Protein AF-A0A7J9RLM9-F1 (afdb_monomer_lite)

pLDDT: mean 76.05, std 17.98, range [27.84, 93.5]

Radius of gyration: 19.62 Å; chains: 1; bounding box: 47×21×57 Å

Sequence (123 aa):
MSREVPVARFYTHISELRQKVLESEYRNALIIDTDRRLLGIVTRTDLLHPIRKKVILVDHNETSQAVDGVLEAHILEIIDHHRVGDISTLMPIHVRNEPIGGIAAFRNIIRYFDIDSIDHNGS

Structure (mmCIF, N/CA/C/O backbone):
data_AF-A0A7J9RLM9-F1
#
_entry.id   AF-A0A7J9RLM9-F1
#
loop_
_atom_site.group_PDB
_atom_site.id
_atom_site.type_symbol
_atom_site.label_atom_id
_atom_site.label_alt_id
_atom_site.label_comp_id
_atom_site.label_asym_id
_atom_site.label_entity_id
_atom_site.label_seq_id
_atom_site.pdbx_PDB_ins_code
_atom_site.Cartn_x
_atom_site.Cartn_y
_atom_site.Cartn_z
_atom_site.occupancy
_atom_site.B_iso_or_equiv
_atom_site.auth_seq_id
_atom_site.auth_comp_id
_atom_site.auth_asym_id
_atom_site.auth_atom_id
_atom_site.pdbx_PDB_model_num
ATOM 1 N N . MET A 1 1 ? -11.087 6.831 28.408 1.00 55.19 1 MET A N 1
ATOM 2 C CA . MET A 1 1 ? -11.088 5.702 27.453 1.00 55.19 1 MET A CA 1
ATOM 3 C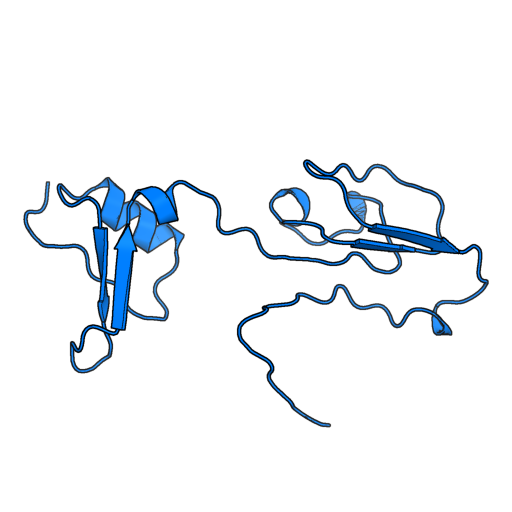 C . MET A 1 1 ? -12.513 5.186 27.331 1.00 55.19 1 MET A C 1
ATOM 5 O O . MET A 1 1 ? -13.194 5.098 28.349 1.00 55.19 1 MET A O 1
ATOM 9 N N . SER A 1 2 ? -12.994 4.960 26.104 1.00 62.38 2 SER A N 1
ATOM 10 C CA . SER A 1 2 ? -14.369 4.501 25.851 1.00 62.38 2 SER A CA 1
ATOM 11 C C . SER A 1 2 ? -14.492 2.992 26.078 1.00 62.38 2 SER A C 1
ATOM 13 O O . SER A 1 2 ? -13.602 2.236 25.691 1.00 62.38 2 SER A O 1
ATOM 15 N N . ARG A 1 3 ? -15.601 2.562 26.695 1.00 72.31 3 ARG A N 1
ATOM 16 C CA . ARG A 1 3 ? -15.967 1.147 26.904 1.00 72.31 3 ARG A CA 1
ATOM 17 C C . ARG A 1 3 ? -16.823 0.574 25.772 1.00 72.31 3 ARG A C 1
ATOM 19 O O . ARG A 1 3 ? -17.320 -0.539 25.893 1.00 72.31 3 ARG A O 1
ATOM 26 N N . GLU A 1 4 ? -17.006 1.313 24.685 1.00 80.31 4 GLU A N 1
ATOM 27 C CA . GLU A 1 4 ? -17.731 0.822 23.517 1.00 80.31 4 GLU A CA 1
ATOM 28 C C . GLU A 1 4 ? -16.776 0.179 22.510 1.00 80.31 4 GLU A C 1
ATOM 30 O O . GLU A 1 4 ? -15.678 0.685 22.253 1.00 80.31 4 GLU A O 1
ATOM 35 N N . VAL A 1 5 ? -17.203 -0.954 21.945 1.00 85.38 5 VAL A N 1
ATOM 36 C CA . VAL A 1 5 ? -16.464 -1.636 20.880 1.00 85.38 5 VAL 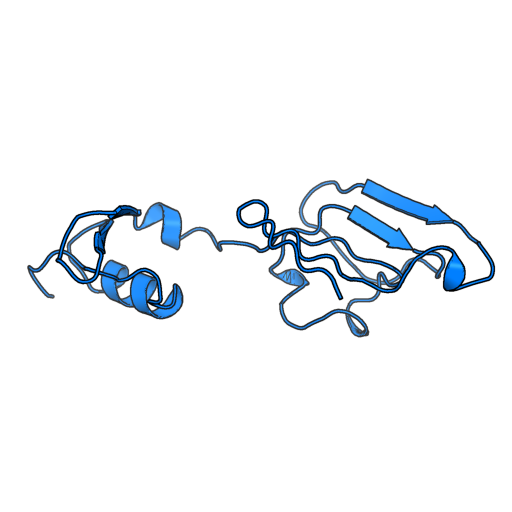A CA 1
ATOM 37 C C . VAL A 1 5 ? -16.436 -0.715 19.655 1.00 85.38 5 VAL A C 1
ATOM 39 O O . VAL A 1 5 ? -17.504 -0.307 19.192 1.00 85.38 5 VAL A O 1
ATOM 42 N N . PRO A 1 6 ? -15.252 -0.378 19.113 1.00 91.69 6 PRO A N 1
ATOM 43 C CA . PRO A 1 6 ? -15.145 0.458 17.929 1.00 91.69 6 PRO A CA 1
ATOM 44 C C . PRO A 1 6 ? -15.921 -0.135 16.755 1.00 91.69 6 PRO A C 1
ATOM 46 O O . PRO A 1 6 ? -15.780 -1.315 16.433 1.00 91.69 6 PRO A O 1
ATOM 49 N N . VAL A 1 7 ? -16.711 0.703 16.088 1.00 92.06 7 VAL A N 1
ATOM 50 C CA . VAL A 1 7 ? -17.456 0.335 14.882 1.00 92.06 7 VAL A CA 1
ATOM 51 C C . VAL A 1 7 ? -17.046 1.214 13.708 1.00 92.06 7 VAL A C 1
ATOM 53 O O . VAL A 1 7 ? -16.836 2.424 13.853 1.00 92.06 7 VAL A O 1
ATOM 56 N N . ALA A 1 8 ? -16.951 0.603 12.533 1.00 92.19 8 ALA A N 1
ATOM 57 C CA . ALA A 1 8 ? -16.706 1.281 11.269 1.00 92.19 8 ALA A CA 1
ATOM 58 C C . ALA A 1 8 ? -17.644 0.773 10.177 1.00 92.19 8 ALA A C 1
ATOM 60 O O . ALA A 1 8 ? -18.224 -0.307 10.268 1.00 92.19 8 ALA A O 1
ATOM 61 N N . ARG A 1 9 ? -17.812 1.596 9.147 1.00 90.31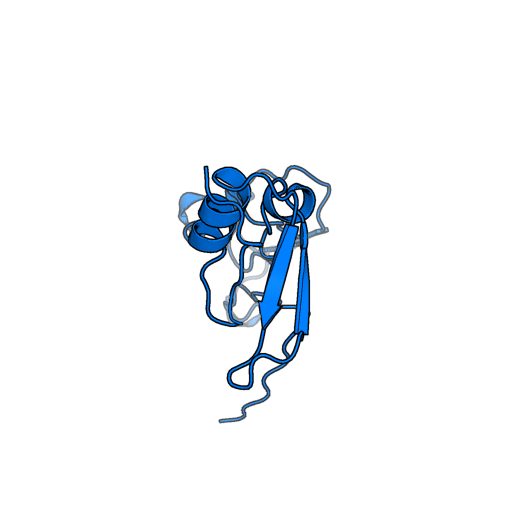 9 ARG A N 1
ATOM 62 C CA . ARG A 1 9 ? -18.572 1.269 7.942 1.00 90.31 9 ARG A CA 1
ATOM 63 C C . ARG A 1 9 ? -17.600 1.003 6.800 1.00 90.31 9 ARG A C 1
ATOM 65 O O . ARG A 1 9 ? -16.424 1.340 6.893 1.00 90.31 9 ARG A O 1
ATOM 72 N N . PHE A 1 10 ? -18.111 0.454 5.702 1.00 81.62 10 PHE A N 1
ATOM 73 C CA . PHE A 1 10 ? -17.311 0.126 4.518 1.00 81.62 10 PHE A CA 1
ATOM 74 C C . PHE A 1 10 ? -16.492 1.315 3.978 1.00 81.62 10 PHE A C 1
ATOM 76 O O . PHE A 1 10 ? -15.362 1.148 3.542 1.00 81.62 10 PHE A O 1
ATOM 83 N N . TYR A 1 11 ? -17.041 2.528 4.068 1.00 83.31 11 TYR A N 1
ATOM 84 C CA . TYR A 1 11 ? -16.405 3.757 3.580 1.00 83.31 11 TYR A CA 1
ATOM 85 C C . TYR A 1 11 ? -15.586 4.498 4.648 1.00 83.31 11 TYR A C 1
ATOM 87 O O . TYR A 1 11 ? -15.134 5.615 4.411 1.00 83.31 11 TYR A O 1
ATOM 95 N N . THR A 1 12 ? -15.432 3.933 5.850 1.00 85.50 12 THR A N 1
ATOM 96 C CA . THR A 1 12 ? -14.615 4.552 6.898 1.00 85.50 12 THR A CA 1
ATOM 97 C C . THR A 1 12 ? -13.146 4.495 6.491 1.00 85.50 12 THR A C 1
ATOM 99 O O . THR A 1 12 ? -12.613 3.424 6.205 1.00 85.50 12 THR A O 1
ATOM 102 N N . HIS A 1 13 ? -12.472 5.646 6.497 1.00 84.19 13 HIS A N 1
ATOM 103 C CA . HIS A 1 13 ? -11.050 5.705 6.177 1.00 84.19 13 HIS A CA 1
ATOM 104 C C . HIS A 1 13 ? -10.224 4.880 7.172 1.00 84.19 13 HIS A C 1
ATOM 106 O O . HIS A 1 13 ? -10.436 4.935 8.384 1.00 84.19 13 HIS A O 1
ATOM 112 N N . ILE A 1 14 ? -9.221 4.161 6.661 1.00 84.00 14 ILE A N 1
ATOM 113 C CA . ILE A 1 14 ? -8.327 3.324 7.478 1.00 84.00 14 ILE A CA 1
ATOM 114 C C . ILE A 1 14 ? -7.629 4.146 8.573 1.00 84.00 14 ILE A C 1
ATOM 116 O O . ILE A 1 14 ? -7.439 3.647 9.680 1.00 84.00 14 ILE A O 1
ATOM 120 N N . SER A 1 15 ? -7.279 5.408 8.302 1.00 84.56 15 SER A N 1
ATOM 121 C CA . SER A 1 15 ? -6.679 6.317 9.289 1.00 84.56 15 SER A CA 1
ATOM 122 C C . SER A 1 15 ? -7.607 6.581 10.478 1.00 84.56 15 SER A C 1
ATOM 124 O O . SER A 1 15 ? -7.180 6.474 11.628 1.00 84.56 15 SER A O 1
ATOM 126 N N . GLU A 1 16 ? -8.884 6.851 10.209 1.00 88.44 16 GLU A N 1
ATOM 127 C CA . GLU A 1 16 ? -9.916 7.051 11.228 1.00 88.44 16 GLU A CA 1
ATOM 128 C C . GLU A 1 16 ? -10.157 5.764 12.028 1.00 88.44 16 GLU A C 1
ATOM 130 O O . GLU A 1 16 ? -10.202 5.782 13.260 1.00 88.44 16 GLU A O 1
ATOM 135 N N . LEU A 1 17 ? -10.260 4.623 11.340 1.00 88.88 17 LEU A N 1
ATOM 136 C CA . LEU A 1 17 ? -10.430 3.321 11.981 1.00 88.88 17 LEU A CA 1
ATOM 137 C C . LEU A 1 17 ? -9.245 2.980 12.893 1.00 88.88 17 LEU A C 1
ATOM 139 O O . LEU A 1 17 ? -9.436 2.526 14.022 1.00 88.88 17 LEU A O 1
ATOM 143 N N . ARG A 1 18 ? -8.020 3.250 12.433 1.00 87.25 18 ARG A N 1
ATOM 144 C CA . ARG A 1 18 ? -6.798 3.083 13.221 1.00 87.25 18 ARG A CA 1
ATOM 145 C C . ARG A 1 18 ? -6.833 3.929 14.485 1.00 87.25 18 ARG A C 1
ATOM 147 O O . ARG A 1 18 ? -6.547 3.397 15.554 1.00 87.25 18 ARG A O 1
ATOM 154 N N . GLN A 1 19 ? -7.218 5.198 14.389 1.00 87.94 19 GLN A N 1
ATOM 155 C CA . GLN A 1 19 ? -7.347 6.062 15.559 1.00 87.94 19 GLN A CA 1
ATOM 156 C C . GLN A 1 19 ? -8.375 5.505 16.556 1.00 87.94 19 GLN A C 1
ATOM 158 O O . GLN A 1 19 ? -8.045 5.305 17.724 1.00 87.94 19 GLN A O 1
ATOM 163 N N . LYS A 1 20 ? -9.568 5.126 16.080 1.00 88.94 20 LYS A N 1
ATOM 164 C CA . LYS A 1 20 ? -10.631 4.536 16.914 1.00 88.94 20 LYS A CA 1
ATOM 165 C C . LYS A 1 20 ? -10.190 3.267 17.650 1.00 88.94 20 LYS A C 1
ATOM 167 O O . LYS A 1 20 ? -10.535 3.084 18.814 1.00 88.94 20 LYS A O 1
ATOM 172 N N . VAL A 1 21 ? -9.426 2.387 16.999 1.00 89.44 21 VAL A N 1
ATOM 173 C CA . VAL A 1 21 ? -8.922 1.143 17.618 1.00 89.44 21 VAL A CA 1
ATOM 174 C C . VAL A 1 21 ? -7.764 1.402 18.587 1.00 89.44 21 VAL A C 1
ATOM 176 O O . VAL A 1 21 ? -7.599 0.655 19.555 1.00 89.44 21 VAL A O 1
ATOM 179 N N . LEU A 1 22 ? -6.952 2.435 18.348 1.00 85.62 22 LEU A N 1
ATOM 180 C CA . LEU A 1 22 ? -5.846 2.816 19.232 1.00 85.62 22 LEU A CA 1
ATOM 181 C C . LEU A 1 22 ? -6.326 3.534 20.502 1.00 85.62 22 LEU A C 1
ATOM 183 O O . LEU A 1 22 ? -5.760 3.304 21.566 1.00 85.62 22 LEU A O 1
ATOM 187 N N . GLU A 1 23 ? -7.373 4.355 20.405 1.00 88.25 23 GLU A N 1
ATOM 188 C CA . GLU A 1 23 ? -7.976 5.082 21.538 1.00 88.25 23 GLU A CA 1
ATOM 189 C C . GLU A 1 23 ? -8.912 4.210 22.397 1.00 88.25 23 GLU A C 1
ATOM 191 O O . GLU A 1 23 ? -9.334 4.604 23.490 1.00 88.25 23 GLU A O 1
ATOM 196 N N . SER A 1 24 ? -9.244 3.017 21.903 1.00 86.94 24 SER A N 1
ATOM 197 C CA . SER A 1 24 ? -10.114 2.052 22.564 1.00 86.94 24 SER A CA 1
ATOM 198 C C . SER A 1 24 ? -9.343 1.052 23.434 1.00 86.94 24 SER A C 1
ATOM 200 O O . SER A 1 24 ? -8.207 0.669 23.141 1.00 86.94 24 SER A O 1
ATOM 202 N N . GLU A 1 25 ? -10.009 0.564 24.484 1.00 87.25 25 GLU A N 1
ATOM 203 C CA . GLU A 1 25 ? -9.576 -0.604 25.269 1.00 87.25 25 GLU A CA 1
ATOM 204 C C . GLU A 1 25 ? -9.641 -1.905 24.448 1.00 87.25 25 GLU A C 1
ATOM 206 O O . GLU A 1 25 ? -8.964 -2.891 24.751 1.00 87.25 25 GLU A O 1
ATOM 211 N N . TYR A 1 26 ? -10.454 -1.921 23.388 1.00 87.75 26 TYR A N 1
ATOM 212 C CA . TYR A 1 26 ? -10.623 -3.081 22.528 1.00 87.75 26 TYR A CA 1
ATOM 213 C C . TYR A 1 26 ? -9.502 -3.179 21.494 1.00 87.75 26 TYR A C 1
ATOM 215 O O . TYR A 1 26 ? -9.024 -2.199 20.921 1.00 87.75 26 TYR A O 1
ATOM 223 N N . ARG A 1 27 ? -9.085 -4.419 21.227 1.00 85.75 27 ARG A N 1
ATOM 224 C CA . ARG A 1 27 ? -8.035 -4.736 20.247 1.00 85.75 27 ARG A CA 1
ATOM 225 C C . ARG A 1 27 ? -8.574 -4.958 18.835 1.00 85.75 27 ARG A C 1
ATOM 227 O O . ARG A 1 27 ? -7.826 -5.406 17.971 1.00 85.75 27 ARG A O 1
ATOM 234 N N . ASN A 1 28 ? -9.851 -4.693 18.602 1.00 89.94 28 ASN A N 1
ATOM 235 C CA . ASN A 1 28 ? -10.518 -4.892 17.328 1.00 89.94 28 ASN A CA 1
ATOM 236 C C . ASN A 1 28 ? -11.634 -3.861 17.123 1.00 89.94 28 ASN A C 1
ATOM 238 O O . ASN A 1 28 ? -12.094 -3.223 18.068 1.00 89.94 28 ASN A O 1
ATOM 242 N N . ALA A 1 29 ? -12.035 -3.710 15.868 1.00 91.88 29 ALA A N 1
ATOM 243 C CA . ALA A 1 29 ? -13.210 -2.981 15.437 1.00 91.88 29 ALA A CA 1
ATOM 244 C C . ALA A 1 29 ? -14.144 -3.909 14.662 1.00 91.88 29 ALA A C 1
ATOM 246 O O . ALA A 1 29 ? -13.694 -4.816 13.957 1.00 91.88 29 ALA A O 1
ATOM 247 N N . LEU A 1 30 ? -15.443 -3.648 14.767 1.00 93.50 30 LEU A N 1
ATOM 248 C CA . LEU A 1 30 ? -16.473 -4.323 13.987 1.00 93.50 30 LEU A CA 1
ATOM 249 C C . LEU A 1 30 ? -16.815 -3.482 12.756 1.00 93.50 30 LEU A C 1
ATOM 251 O O . LEU A 1 30 ? -17.097 -2.287 12.870 1.00 93.50 30 LEU A O 1
ATOM 255 N N . ILE A 1 31 ? -16.817 -4.111 11.585 1.00 93.44 31 ILE A N 1
ATOM 256 C CA . ILE A 1 31 ? -17.291 -3.498 10.346 1.00 93.44 31 ILE A CA 1
ATOM 257 C C . ILE A 1 31 ? -18.759 -3.857 10.180 1.00 93.44 31 ILE A C 1
ATOM 259 O O . ILE A 1 31 ? -19.101 -5.040 10.152 1.00 93.44 31 ILE A O 1
ATOM 263 N N . ILE A 1 32 ? -19.622 -2.848 10.092 1.00 93.50 32 ILE A N 1
ATOM 264 C CA . ILE A 1 32 ? -21.075 -3.022 10.006 1.00 93.50 32 ILE A CA 1
ATOM 265 C C . ILE A 1 32 ? -21.666 -2.330 8.775 1.00 93.50 32 ILE A C 1
ATOM 267 O O . ILE A 1 32 ? -21.132 -1.323 8.297 1.00 93.50 32 ILE A O 1
ATOM 271 N N . ASP A 1 33 ? -22.784 -2.858 8.279 1.00 90.81 33 ASP A N 1
ATOM 272 C CA . ASP A 1 33 ? -23.581 -2.229 7.221 1.00 90.81 33 ASP A CA 1
ATOM 273 C C . ASP A 1 33 ? -24.545 -1.151 7.763 1.00 90.81 33 ASP A C 1
ATOM 275 O O . ASP A 1 33 ? -24.544 -0.792 8.948 1.00 90.81 33 ASP A O 1
ATOM 279 N N . THR A 1 34 ? -25.378 -0.601 6.876 1.00 90.38 34 THR A N 1
ATOM 280 C CA . THR A 1 34 ? -26.380 0.421 7.214 1.00 90.38 34 THR A CA 1
ATOM 281 C C . THR A 1 34 ? -27.459 -0.085 8.173 1.00 90.38 34 THR A C 1
ATOM 283 O O . THR A 1 34 ? -27.932 0.696 8.999 1.00 90.38 34 THR A O 1
ATOM 286 N N . ASP A 1 35 ? -27.767 -1.380 8.120 1.00 93.31 35 ASP A N 1
ATOM 287 C CA . ASP A 1 35 ? -28.758 -2.077 8.945 1.00 93.31 35 ASP A CA 1
ATOM 288 C C . ASP A 1 35 ? -28.156 -2.619 10.259 1.00 93.31 35 ASP A C 1
ATOM 290 O O . ASP A 1 35 ? -28.811 -3.361 10.992 1.00 93.31 35 ASP A O 1
ATOM 294 N N . ARG A 1 36 ? -26.907 -2.241 10.584 1.00 89.69 36 ARG A N 1
ATOM 295 C CA . ARG A 1 36 ? -26.121 -2.727 11.736 1.00 89.69 36 ARG A CA 1
ATOM 296 C C . ARG A 1 36 ? -25.825 -4.231 11.714 1.00 89.69 36 ARG A C 1
ATOM 298 O O . ARG A 1 36 ? -25.559 -4.817 12.765 1.00 89.69 36 ARG A O 1
ATOM 305 N N . ARG A 1 37 ? -25.823 -4.867 10.546 1.00 91.50 37 ARG A N 1
ATOM 306 C CA . ARG A 1 37 ? -25.343 -6.246 10.406 1.00 91.50 37 ARG A CA 1
ATOM 307 C C . ARG A 1 37 ? -23.822 -6.269 10.392 1.00 91.50 37 ARG A C 1
ATOM 309 O O . ARG A 1 37 ? -23.187 -5.403 9.793 1.00 91.50 37 ARG A O 1
ATOM 316 N N . LEU A 1 38 ? -23.240 -7.269 11.051 1.00 91.31 38 LEU A N 1
ATOM 317 C CA . LEU A 1 38 ? -21.797 -7.484 11.068 1.00 91.31 38 LEU A CA 1
ATOM 318 C C . LEU A 1 38 ? -21.327 -7.987 9.699 1.00 91.31 38 LEU A C 1
ATOM 320 O O . LEU A 1 38 ? -21.753 -9.047 9.252 1.00 91.31 38 LEU A O 1
ATOM 324 N N . LEU A 1 39 ? -20.424 -7.239 9.075 1.00 90.19 39 LEU A N 1
ATOM 325 C CA . LEU A 1 39 ? -19.762 -7.601 7.823 1.00 90.19 39 LEU A CA 1
ATOM 326 C C . LEU A 1 39 ? -18.375 -8.207 8.060 1.00 90.19 39 LEU A C 1
ATOM 328 O O . LEU A 1 39 ? -17.931 -9.045 7.283 1.00 90.19 39 LEU A O 1
ATOM 332 N N . GLY A 1 40 ? -17.681 -7.793 9.124 1.00 88.69 40 GLY A N 1
ATOM 333 C CA . GLY A 1 40 ? -16.333 -8.279 9.409 1.00 88.69 40 GLY A CA 1
ATOM 334 C C . GLY A 1 40 ? -15.721 -7.708 10.682 1.00 88.69 40 GLY A C 1
ATOM 335 O O . GLY A 1 40 ? -16.320 -6.881 11.370 1.00 88.69 40 GLY A O 1
ATOM 336 N N . ILE A 1 41 ? -14.509 -8.161 10.993 1.00 91.00 41 ILE A N 1
ATOM 337 C CA . ILE A 1 41 ? -13.729 -7.723 12.153 1.00 91.00 41 ILE A CA 1
ATOM 338 C C . ILE A 1 41 ? -12.346 -7.312 11.656 1.00 91.00 41 ILE A C 1
ATOM 340 O O . ILE A 1 41 ? -11.723 -8.048 10.899 1.00 91.00 41 ILE A O 1
ATOM 344 N N . VAL A 1 42 ? -11.866 -6.157 12.109 1.00 89.25 42 VAL A N 1
ATOM 345 C CA . VAL A 1 42 ? -10.502 -5.680 11.854 1.00 89.25 42 VAL A CA 1
ATOM 346 C C . VAL A 1 42 ? -9.777 -5.593 13.187 1.00 89.25 42 VAL A C 1
ATOM 348 O O . VAL A 1 42 ? -10.270 -4.972 14.127 1.00 89.25 42 VAL A O 1
ATOM 351 N N . THR A 1 43 ? -8.614 -6.220 13.306 1.00 88.44 43 THR A N 1
ATOM 352 C CA . THR A 1 43 ? -7.830 -6.209 14.543 1.00 88.44 43 THR A CA 1
ATOM 353 C C . THR A 1 43 ? -6.803 -5.082 14.547 1.00 88.44 43 THR A C 1
ATOM 355 O O . THR A 1 43 ? -6.407 -4.542 13.515 1.00 88.44 43 THR A O 1
ATOM 358 N N . ARG A 1 44 ? -6.311 -4.734 15.737 1.00 86.75 44 ARG A N 1
ATOM 359 C CA . ARG A 1 44 ? -5.206 -3.785 15.901 1.00 86.75 44 ARG A CA 1
ATOM 360 C C . ARG A 1 44 ? -3.971 -4.237 15.118 1.00 86.75 44 ARG A C 1
ATOM 362 O O . ARG A 1 44 ? -3.296 -3.392 14.551 1.00 86.75 44 ARG A O 1
ATOM 369 N N . THR A 1 45 ? -3.701 -5.540 15.047 1.00 84.25 45 THR A N 1
ATOM 370 C CA . THR A 1 45 ? -2.579 -6.102 14.278 1.00 84.25 45 THR A CA 1
ATOM 371 C C . THR A 1 45 ? -2.736 -5.864 12.780 1.00 84.25 45 THR A C 1
ATOM 373 O O . THR A 1 45 ? -1.756 -5.513 12.124 1.00 84.25 45 THR A O 1
ATOM 376 N N . ASP A 1 46 ? -3.957 -5.967 12.254 1.00 82.62 46 ASP A N 1
ATOM 377 C CA . ASP A 1 46 ? -4.244 -5.676 10.843 1.00 82.62 46 ASP A CA 1
ATOM 378 C C . ASP A 1 46 ? -3.996 -4.196 10.515 1.00 82.62 46 ASP A C 1
ATOM 380 O O . ASP A 1 46 ? -3.536 -3.865 9.430 1.00 82.62 46 ASP A O 1
ATOM 384 N N . LEU A 1 47 ? -4.236 -3.303 11.482 1.00 81.31 47 LEU A N 1
ATOM 385 C CA . LEU A 1 47 ? -4.033 -1.852 11.348 1.00 81.31 47 LEU A CA 1
ATOM 386 C C . LEU A 1 47 ? -2.598 -1.390 11.657 1.00 81.31 47 LEU A C 1
ATOM 388 O O . LEU A 1 47 ? -2.235 -0.252 11.345 1.00 81.31 47 LEU A O 1
ATOM 392 N N . LEU A 1 48 ? -1.795 -2.237 12.310 1.00 75.31 48 LEU A N 1
ATOM 393 C CA . LEU A 1 48 ? -0.378 -1.978 12.584 1.00 75.31 48 LEU A CA 1
ATOM 394 C C . LEU A 1 48 ? 0.476 -2.170 11.332 1.00 75.31 48 LEU A C 1
ATOM 396 O O . LEU A 1 48 ? 1.460 -1.453 11.149 1.00 75.31 48 LEU A O 1
ATOM 400 N N . HIS A 1 49 ? 0.092 -3.109 10.469 1.00 70.06 49 HIS A N 1
ATOM 401 C CA . HIS A 1 49 ? 0.756 -3.307 9.193 1.00 70.06 49 HIS A CA 1
ATOM 402 C C . HIS A 1 49 ? 0.182 -2.317 8.173 1.00 70.06 49 HIS A C 1
ATOM 404 O O . HIS A 1 49 ? -1.038 -2.233 8.025 1.00 70.06 49 HIS A O 1
ATOM 410 N N . PRO A 1 50 ? 1.024 -1.546 7.462 1.00 65.56 50 PRO A N 1
ATOM 411 C CA . PRO A 1 50 ? 0.530 -0.719 6.377 1.00 65.56 50 PRO A CA 1
ATOM 412 C C . PRO A 1 50 ? -0.146 -1.625 5.344 1.00 65.56 50 PRO A C 1
ATOM 414 O O . PRO A 1 50 ? 0.477 -2.559 4.836 1.00 65.56 50 PRO A O 1
ATOM 417 N N . ILE A 1 51 ? -1.412 -1.351 5.028 1.00 68.44 51 ILE A N 1
ATOM 418 C CA . ILE A 1 51 ? -2.083 -1.973 3.888 1.00 68.44 51 ILE A CA 1
ATOM 419 C C . ILE A 1 51 ? -1.483 -1.321 2.646 1.00 68.44 51 ILE A C 1
ATOM 421 O O . ILE A 1 51 ? -1.831 -0.198 2.279 1.00 68.44 51 ILE A O 1
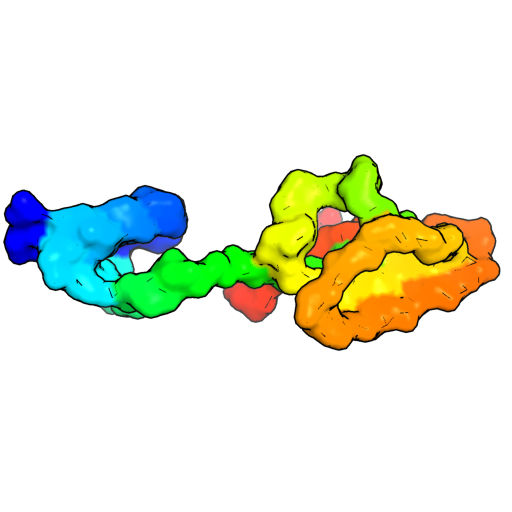ATOM 425 N N . ARG A 1 52 ? -0.500 -1.995 2.052 1.00 72.00 52 ARG A N 1
ATOM 426 C CA . ARG A 1 52 ? 0.237 -1.480 0.901 1.00 72.00 52 ARG A CA 1
ATOM 427 C C . ARG A 1 52 ? -0.472 -1.880 -0.379 1.00 72.00 52 ARG A C 1
ATOM 429 O O . ARG A 1 52 ? -0.712 -3.065 -0.618 1.00 72.00 52 ARG A O 1
ATOM 436 N N . LYS A 1 53 ? -0.769 -0.890 -1.218 1.00 78.19 53 LYS A N 1
ATOM 437 C CA . LYS A 1 53 ? -1.284 -1.139 -2.565 1.00 78.19 53 LYS A CA 1
ATOM 438 C C . LYS A 1 53 ? -0.246 -1.917 -3.361 1.00 78.19 53 LYS A C 1
ATOM 440 O O . LYS A 1 53 ? 0.945 -1.639 -3.253 1.00 78.19 53 LYS A O 1
ATOM 445 N N . LYS A 1 54 ? -0.689 -2.889 -4.149 1.00 81.81 54 LYS A N 1
ATOM 446 C CA . LYS A 1 54 ? 0.180 -3.620 -5.073 1.00 81.81 54 LYS A CA 1
ATOM 447 C C . LYS A 1 54 ? 0.229 -2.870 -6.399 1.00 81.81 54 LYS A C 1
ATOM 449 O O . LYS A 1 54 ? -0.819 -2.499 -6.925 1.00 81.81 54 LYS A O 1
ATOM 454 N N . VAL A 1 55 ? 1.428 -2.628 -6.921 1.00 82.50 55 VAL A N 1
ATOM 455 C CA . VAL A 1 55 ? 1.625 -1.831 -8.142 1.00 82.50 55 VAL A CA 1
ATOM 456 C C . VAL A 1 55 ? 2.631 -2.485 -9.084 1.00 82.50 55 VAL A C 1
ATOM 458 O O . VAL A 1 55 ? 3.523 -3.216 -8.650 1.00 82.50 55 VAL A O 1
ATOM 461 N N . ILE A 1 56 ? 2.485 -2.197 -10.376 1.00 84.50 56 ILE A N 1
ATOM 462 C CA . ILE A 1 56 ? 3.473 -2.488 -11.419 1.00 84.50 56 ILE A CA 1
ATOM 463 C C . ILE A 1 56 ? 3.849 -1.157 -12.060 1.00 84.50 56 ILE A C 1
ATOM 465 O O . ILE A 1 56 ? 2.957 -0.395 -12.446 1.00 84.50 56 ILE A O 1
ATOM 469 N N . LEU A 1 57 ? 5.148 -0.874 -12.149 1.00 83.56 57 LEU A N 1
ATOM 470 C CA . LEU A 1 57 ? 5.645 0.318 -12.832 1.00 83.56 57 LEU A CA 1
ATOM 471 C C . LEU A 1 57 ? 5.833 -0.001 -14.312 1.00 83.56 57 LEU A C 1
ATOM 473 O O . LEU A 1 57 ? 6.395 -1.039 -14.659 1.00 83.56 57 LEU A O 1
ATOM 477 N N . VAL A 1 58 ? 5.330 0.878 -15.172 1.00 81.38 58 VAL A N 1
ATOM 478 C CA . VAL A 1 58 ? 5.395 0.718 -16.626 1.00 81.38 58 VAL A CA 1
ATOM 479 C C . VAL A 1 58 ? 5.961 1.993 -17.222 1.00 81.38 58 VAL A C 1
ATOM 481 O O . VAL A 1 58 ? 5.479 3.073 -16.887 1.00 81.38 58 VAL A O 1
ATOM 484 N N . ASP A 1 59 ? 6.949 1.857 -18.104 1.00 78.38 59 ASP A N 1
ATOM 485 C CA . ASP A 1 59 ? 7.613 2.956 -18.827 1.00 78.38 59 ASP A CA 1
ATOM 486 C C . ASP A 1 59 ? 8.485 3.876 -17.959 1.00 78.38 59 ASP A C 1
ATOM 488 O O . ASP A 1 59 ? 9.051 4.847 -18.448 1.00 78.38 59 ASP A O 1
ATOM 492 N N . HIS A 1 60 ? 8.599 3.596 -16.661 1.00 80.94 60 HIS A N 1
ATOM 493 C CA . HIS A 1 60 ? 9.453 4.353 -15.758 1.00 80.94 60 HIS A CA 1
ATOM 494 C C . HIS A 1 60 ? 9.906 3.503 -14.579 1.00 80.94 60 HIS A C 1
ATOM 496 O O . HIS A 1 60 ? 9.206 2.609 -14.094 1.00 80.94 60 HIS A O 1
ATOM 502 N N . ASN A 1 61 ? 11.084 3.848 -14.084 1.00 84.88 61 ASN A N 1
ATOM 503 C CA . ASN A 1 61 ? 11.692 3.268 -12.897 1.00 84.88 61 ASN A CA 1
ATOM 504 C C . ASN A 1 61 ? 12.448 4.334 -12.075 1.00 84.88 61 ASN A C 1
ATOM 506 O O . ASN A 1 61 ? 13.278 3.998 -11.233 1.00 84.88 61 ASN A O 1
ATOM 510 N N . GLU A 1 62 ? 12.183 5.617 -12.335 1.00 85.69 62 GLU A N 1
ATOM 511 C CA . GLU A 1 62 ? 12.699 6.740 -11.557 1.00 85.69 62 GLU A CA 1
ATOM 512 C C . GLU A 1 62 ? 11.625 7.209 -10.573 1.00 85.69 62 GLU A C 1
ATOM 514 O O . GLU A 1 62 ? 10.464 7.420 -10.935 1.00 85.69 62 GLU A O 1
ATOM 519 N N . THR A 1 63 ? 12.016 7.404 -9.315 1.00 82.62 63 THR A N 1
ATOM 520 C CA . THR A 1 63 ? 11.109 7.807 -8.229 1.00 82.62 63 THR A CA 1
ATOM 521 C C . THR A 1 63 ? 10.451 9.159 -8.516 1.00 82.62 63 THR A C 1
ATOM 523 O O . THR A 1 63 ? 9.300 9.382 -8.156 1.00 82.62 63 THR A O 1
ATOM 526 N N . SER A 1 64 ? 11.160 10.045 -9.222 1.00 82.25 64 SER A N 1
ATOM 527 C CA . SER A 1 64 ? 10.689 11.372 -9.642 1.00 82.25 64 SER A CA 1
ATOM 528 C C . SER A 1 64 ? 9.513 11.338 -10.627 1.00 82.25 64 SER A C 1
ATOM 530 O O . SER A 1 64 ? 8.787 12.324 -10.741 1.00 82.25 64 SER A O 1
ATOM 532 N N . GLN A 1 65 ? 9.337 10.227 -11.348 1.00 78.12 65 GLN A N 1
ATOM 533 C CA . GLN A 1 65 ? 8.279 10.032 -12.344 1.00 78.12 65 GLN A CA 1
ATOM 534 C C . GLN A 1 65 ? 7.093 9.236 -11.794 1.00 78.12 65 GLN A C 1
ATOM 536 O O . GLN A 1 65 ? 6.058 9.125 -12.451 1.00 78.12 65 GLN A O 1
ATOM 541 N N . ALA A 1 66 ? 7.244 8.667 -10.601 1.0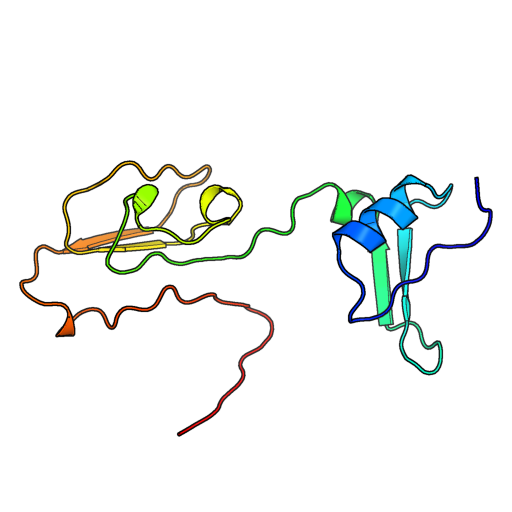0 78.06 66 ALA A N 1
ATOM 542 C CA . ALA A 1 66 ? 6.222 7.856 -9.984 1.00 78.06 66 ALA A CA 1
ATOM 543 C C . ALA A 1 66 ? 5.186 8.709 -9.237 1.00 78.06 66 ALA A C 1
ATOM 545 O O . ALA A 1 66 ? 5.429 9.836 -8.813 1.00 78.06 66 ALA A O 1
ATOM 546 N N . VAL A 1 67 ? 4.003 8.131 -9.071 1.00 75.81 67 VAL A N 1
ATOM 547 C CA . VAL A 1 67 ? 2.897 8.710 -8.301 1.00 75.81 67 VAL A CA 1
ATOM 548 C C . VAL A 1 67 ? 3.200 8.769 -6.803 1.00 75.81 67 VAL A C 1
ATOM 550 O O . VAL A 1 67 ? 3.871 7.890 -6.256 1.00 75.81 67 VAL A O 1
ATOM 553 N N . ASP A 1 68 ? 2.626 9.762 -6.122 1.00 74.31 68 ASP A N 1
ATOM 554 C CA . ASP A 1 68 ? 2.697 9.875 -4.664 1.00 74.31 68 ASP A CA 1
ATOM 555 C C . ASP A 1 68 ? 2.264 8.562 -3.988 1.00 74.31 68 ASP A C 1
ATOM 557 O O . ASP A 1 68 ? 1.235 7.967 -4.329 1.00 74.31 68 ASP A O 1
ATOM 561 N N . GLY A 1 69 ? 3.045 8.104 -3.008 1.00 73.62 69 GLY A N 1
ATOM 562 C CA . GLY A 1 69 ? 2.758 6.864 -2.284 1.00 73.62 69 GLY A CA 1
ATOM 563 C C . GLY A 1 69 ? 3.367 5.591 -2.891 1.00 73.62 69 GLY A C 1
ATOM 564 O O . GLY A 1 69 ? 3.083 4.493 -2.405 1.00 73.62 69 GLY A O 1
ATOM 565 N N . VAL A 1 70 ? 4.154 5.688 -3.975 1.00 78.88 70 VAL A N 1
ATOM 566 C CA . VAL A 1 70 ? 4.749 4.511 -4.640 1.00 78.88 70 VAL A CA 1
ATOM 567 C C . VAL A 1 70 ? 5.760 3.770 -3.757 1.00 78.88 70 VAL A C 1
ATOM 569 O O . VAL A 1 70 ? 5.855 2.547 -3.829 1.00 78.88 70 VAL A O 1
ATOM 572 N N . LEU A 1 71 ? 6.500 4.486 -2.904 1.00 78.19 71 LEU A N 1
ATOM 573 C CA . LEU A 1 71 ? 7.535 3.899 -2.042 1.00 78.19 71 LEU A CA 1
ATOM 574 C C . LEU A 1 71 ? 6.911 3.139 -0.865 1.00 78.19 71 LEU A C 1
ATOM 576 O O . LEU A 1 71 ? 7.477 2.183 -0.331 1.00 78.19 71 LEU A O 1
ATOM 580 N N . GLU A 1 72 ? 5.708 3.545 -0.480 1.00 77.94 72 GLU A N 1
ATOM 581 C CA . GLU A 1 72 ? 4.862 2.888 0.499 1.00 77.94 72 GLU A CA 1
ATOM 582 C C . GLU A 1 72 ? 4.093 1.709 -0.111 1.00 77.94 72 GLU A C 1
ATOM 584 O O . GLU A 1 72 ? 3.577 0.872 0.631 1.00 77.94 72 GLU A O 1
ATOM 589 N N . ALA A 1 73 ? 4.024 1.603 -1.439 1.00 81.25 73 ALA A N 1
ATOM 590 C CA . ALA A 1 73 ? 3.378 0.504 -2.141 1.00 81.25 73 ALA A CA 1
ATOM 591 C C . ALA A 1 73 ? 4.243 -0.773 -2.152 1.00 81.25 73 ALA A C 1
ATOM 593 O O . ALA A 1 73 ? 5.440 -0.784 -1.862 1.00 81.25 73 ALA A O 1
ATOM 594 N N . HIS A 1 74 ? 3.614 -1.897 -2.482 1.00 84.31 74 HIS A N 1
ATOM 595 C CA . HIS A 1 74 ? 4.292 -3.135 -2.841 1.00 84.31 74 HIS A CA 1
ATOM 596 C C . HIS A 1 74 ? 4.444 -3.188 -4.360 1.00 84.31 74 HIS A C 1
ATOM 598 O O . HIS A 1 74 ? 3.530 -3.612 -5.070 1.00 84.31 74 HIS A O 1
ATOM 604 N N . ILE A 1 75 ? 5.603 -2.749 -4.849 1.00 86.94 75 ILE A N 1
ATOM 605 C CA . ILE A 1 75 ? 5.980 -2.914 -6.254 1.00 86.94 75 ILE A CA 1
ATOM 606 C C . ILE A 1 75 ? 6.186 -4.409 -6.501 1.00 86.94 75 ILE A C 1
ATOM 608 O O . ILE A 1 75 ? 6.945 -5.052 -5.782 1.00 86.94 75 ILE A O 1
ATOM 612 N N . LEU A 1 76 ? 5.471 -4.970 -7.473 1.00 87.94 76 LEU A N 1
ATOM 613 C CA . LEU A 1 76 ? 5.559 -6.389 -7.834 1.00 87.94 76 LEU A CA 1
ATOM 614 C C . LEU A 1 76 ? 6.456 -6.615 -9.052 1.00 87.94 76 LEU A C 1
ATOM 616 O O . LEU A 1 76 ? 7.128 -7.644 -9.155 1.00 87.94 76 LEU A O 1
ATOM 620 N N . GLU A 1 77 ? 6.437 -5.659 -9.978 1.00 86.00 77 GLU A N 1
ATOM 621 C CA . GLU A 1 77 ? 7.116 -5.750 -11.262 1.00 86.00 77 GLU A CA 1
ATOM 622 C C . GLU A 1 77 ? 7.433 -4.355 -11.819 1.00 86.00 77 GLU A C 1
ATOM 624 O O . GLU A 1 77 ? 6.719 -3.385 -11.545 1.00 86.00 77 GLU A O 1
ATOM 629 N N . ILE A 1 78 ? 8.505 -4.273 -12.608 1.00 87.25 78 ILE A N 1
ATOM 630 C CA . ILE A 1 78 ? 8.855 -3.118 -13.438 1.00 87.25 78 ILE A CA 1
ATOM 631 C C . ILE A 1 78 ? 8.962 -3.584 -14.891 1.00 87.25 78 ILE A C 1
ATOM 633 O O . ILE A 1 78 ? 9.704 -4.523 -15.184 1.00 87.25 78 ILE A O 1
ATOM 637 N N . ILE A 1 79 ? 8.259 -2.899 -15.791 1.00 85.38 79 ILE A N 1
ATOM 638 C CA . ILE A 1 79 ? 8.327 -3.099 -17.240 1.00 85.38 79 ILE A CA 1
ATOM 639 C C . ILE A 1 79 ? 8.761 -1.779 -17.872 1.00 85.38 79 ILE A C 1
ATOM 641 O O . ILE A 1 79 ? 8.009 -0.809 -17.849 1.00 85.38 79 ILE A O 1
ATOM 645 N N . ASP A 1 80 ? 9.966 -1.722 -18.422 1.00 81.44 80 ASP A N 1
ATOM 646 C CA . ASP A 1 80 ? 10.552 -0.462 -18.878 1.00 81.44 80 ASP A CA 1
ATOM 647 C C . ASP A 1 80 ? 11.406 -0.643 -20.142 1.00 81.44 80 ASP A C 1
ATOM 649 O O . ASP A 1 80 ? 11.783 -1.754 -20.516 1.00 81.44 80 ASP A O 1
ATOM 653 N N . HIS A 1 81 ? 11.697 0.465 -20.809 1.00 81.06 81 HIS A N 1
ATOM 654 C CA . HIS A 1 81 ? 12.617 0.555 -21.941 1.00 81.06 81 HIS A CA 1
ATOM 655 C C . HIS A 1 81 ? 13.640 1.694 -21.781 1.00 81.06 81 HIS A C 1
ATOM 657 O O . HIS A 1 81 ? 14.518 1.880 -22.631 1.00 81.06 81 HIS A O 1
ATOM 663 N N . HIS A 1 82 ? 13.551 2.454 -20.686 1.00 82.50 82 HIS A N 1
ATOM 664 C CA . HIS A 1 82 ? 14.523 3.467 -20.310 1.00 82.50 82 HIS A CA 1
ATOM 665 C C . HIS A 1 82 ? 15.746 2.862 -19.609 1.00 82.50 82 HIS A C 1
ATOM 667 O O . HIS A 1 82 ? 15.833 1.671 -19.293 1.00 82.50 82 HIS A O 1
ATOM 673 N N . ARG A 1 83 ? 16.732 3.722 -19.345 1.00 86.31 83 ARG A N 1
ATOM 674 C CA . ARG A 1 83 ? 17.846 3.388 -18.450 1.00 86.31 83 ARG A CA 1
ATOM 675 C C . ARG A 1 83 ? 17.307 2.991 -17.069 1.00 86.31 83 ARG A C 1
ATOM 677 O O . ARG A 1 83 ? 16.249 3.453 -16.658 1.00 86.31 83 ARG A O 1
ATOM 684 N N . VAL A 1 84 ? 18.048 2.161 -16.341 1.00 86.75 84 VAL A N 1
ATOM 685 C CA . VAL A 1 84 ? 17.706 1.847 -14.947 1.00 86.75 84 VAL A CA 1
ATOM 686 C C . VAL A 1 84 ? 17.950 3.082 -14.076 1.00 86.75 84 VAL A C 1
ATOM 688 O O . VAL A 1 84 ? 19.058 3.619 -14.068 1.00 86.75 84 VAL A O 1
ATOM 691 N N . GLY A 1 85 ? 16.897 3.526 -13.399 1.00 85.00 85 GLY A N 1
ATOM 692 C CA . GLY A 1 85 ? 16.842 4.673 -12.502 1.00 85.00 85 GLY A CA 1
ATOM 693 C C . GLY A 1 85 ? 17.085 4.311 -11.038 1.00 85.00 85 GLY A C 1
ATOM 694 O O . GLY A 1 85 ? 17.782 3.346 -10.725 1.00 85.00 85 GLY A O 1
ATOM 695 N N . ASP A 1 86 ? 16.532 5.118 -10.134 1.00 88.38 86 ASP A N 1
ATOM 696 C CA . ASP A 1 86 ? 16.827 5.100 -8.696 1.00 88.38 86 ASP A CA 1
ATOM 697 C C . ASP A 1 86 ? 15.804 4.342 -7.828 1.00 88.38 86 ASP A C 1
ATOM 699 O O . ASP A 1 86 ? 15.900 4.374 -6.598 1.00 88.38 86 ASP A O 1
ATOM 703 N N . ILE A 1 87 ? 14.833 3.644 -8.430 1.00 86.00 87 ILE A N 1
ATOM 704 C CA . ILE A 1 87 ? 13.826 2.903 -7.666 1.00 86.00 87 ILE A CA 1
ATOM 705 C C . ILE A 1 87 ? 14.453 1.763 -6.852 1.00 86.00 87 ILE A C 1
ATOM 707 O O . ILE A 1 87 ? 15.249 0.960 -7.343 1.00 86.00 87 ILE A O 1
ATOM 711 N N . SER A 1 88 ? 14.045 1.661 -5.587 1.00 85.81 88 SER A N 1
ATOM 712 C CA . SER A 1 88 ? 14.461 0.597 -4.674 1.00 85.81 88 SER A CA 1
ATOM 713 C C . SER A 1 88 ? 13.250 -0.151 -4.128 1.00 85.81 88 SER A C 1
ATOM 715 O O . SER A 1 88 ? 12.189 0.426 -3.893 1.00 85.81 88 SER A O 1
ATOM 717 N N . THR A 1 89 ? 13.401 -1.461 -3.936 1.00 84.69 89 THR A N 1
ATOM 718 C CA . THR A 1 89 ? 12.340 -2.331 -3.424 1.00 84.69 89 THR A CA 1
ATOM 719 C C . THR A 1 89 ? 12.813 -3.106 -2.202 1.00 84.69 89 THR A C 1
ATOM 721 O O . THR A 1 89 ? 13.980 -3.468 -2.075 1.00 84.69 89 THR A O 1
ATOM 724 N N . LEU A 1 90 ? 11.889 -3.344 -1.267 1.00 83.69 90 LEU A N 1
ATOM 725 C CA . LEU A 1 90 ? 12.170 -4.079 -0.026 1.00 83.69 90 LEU A CA 1
ATOM 726 C C . LEU A 1 90 ? 12.198 -5.601 -0.222 1.00 83.69 90 LEU A C 1
ATOM 728 O O . LEU A 1 90 ? 12.697 -6.321 0.637 1.00 83.69 90 LEU A O 1
ATOM 732 N N . MET A 1 91 ? 11.624 -6.086 -1.321 1.00 84.00 91 MET A N 1
ATOM 733 C CA . MET A 1 91 ? 11.460 -7.502 -1.642 1.00 84.00 91 MET A CA 1
ATOM 734 C C . MET A 1 91 ? 11.900 -7.737 -3.090 1.00 84.00 91 MET A C 1
ATOM 736 O O . MET A 1 91 ? 11.793 -6.811 -3.893 1.00 84.00 91 MET A O 1
ATOM 740 N N . PRO A 1 92 ? 12.346 -8.951 -3.458 1.00 87.56 92 PRO A N 1
ATOM 741 C CA . PRO A 1 92 ? 12.606 -9.285 -4.855 1.00 87.56 92 PRO A CA 1
ATOM 742 C C . PRO A 1 92 ? 11.372 -9.043 -5.734 1.00 87.56 92 PRO A C 1
ATOM 744 O O . PRO A 1 92 ? 10.261 -9.419 -5.356 1.00 87.56 92 PRO A O 1
ATOM 747 N N . ILE A 1 93 ? 11.585 -8.452 -6.910 1.00 89.81 93 ILE A N 1
ATOM 748 C CA . ILE A 1 93 ? 10.544 -8.151 -7.901 1.00 89.81 93 ILE A CA 1
ATOM 749 C C . ILE A 1 93 ? 10.946 -8.662 -9.284 1.00 89.81 93 ILE A C 1
ATOM 751 O O . ILE A 1 93 ? 12.129 -8.880 -9.554 1.00 89.81 93 ILE A O 1
ATOM 755 N N . HIS A 1 94 ? 9.972 -8.809 -10.179 1.00 86.31 94 HIS A N 1
ATOM 756 C CA . HIS A 1 94 ? 10.270 -9.032 -11.592 1.00 86.31 94 HIS A CA 1
ATOM 757 C C . HIS A 1 94 ? 10.685 -7.714 -12.252 1.00 86.31 94 HIS A C 1
ATOM 759 O O . HIS A 1 94 ? 10.070 -6.675 -12.026 1.00 86.31 94 HIS A O 1
ATOM 765 N N . VAL A 1 95 ? 11.731 -7.746 -13.075 1.00 88.94 95 VAL A N 1
ATOM 766 C CA . VAL A 1 95 ? 12.161 -6.581 -13.855 1.00 88.94 95 VAL A CA 1
ATOM 767 C C . VAL A 1 95 ? 12.347 -7.011 -15.298 1.00 88.94 95 VAL A C 1
ATOM 769 O O . VAL A 1 95 ? 13.164 -7.885 -15.590 1.00 88.94 95 VAL A O 1
ATOM 772 N N . ARG A 1 96 ? 11.597 -6.382 -16.200 1.00 84.44 96 ARG A N 1
ATOM 773 C CA . ARG A 1 96 ? 11.721 -6.549 -17.642 1.00 84.44 96 ARG A CA 1
ATOM 774 C C . ARG A 1 96 ? 12.136 -5.218 -18.249 1.00 84.44 96 ARG A C 1
ATOM 776 O O . ARG A 1 96 ? 11.330 -4.297 -18.317 1.00 84.44 96 ARG A O 1
ATOM 783 N N . ASN A 1 97 ? 13.392 -5.132 -18.679 1.00 84.69 97 ASN A N 1
ATOM 784 C CA . ASN A 1 97 ? 13.908 -3.971 -19.394 1.00 84.69 97 ASN A CA 1
ATOM 785 C C . ASN A 1 97 ? 14.312 -4.378 -20.816 1.00 84.69 97 ASN A C 1
ATOM 787 O O . ASN A 1 97 ? 15.227 -5.186 -20.986 1.00 84.69 97 ASN A O 1
ATOM 791 N N . GLU A 1 98 ? 13.606 -3.862 -21.821 1.00 79.62 98 GLU A N 1
ATOM 792 C CA . GLU A 1 98 ? 13.856 -4.165 -23.233 1.00 79.62 98 GLU A CA 1
ATOM 793 C C . GLU A 1 98 ? 14.129 -2.872 -24.014 1.00 79.62 98 GLU A C 1
ATOM 795 O O . GLU A 1 98 ? 13.283 -1.981 -24.010 1.00 79.62 98 GLU A O 1
ATOM 800 N N . PRO A 1 99 ? 15.262 -2.751 -24.736 1.00 77.44 99 PRO A N 1
ATOM 801 C CA . PRO A 1 99 ? 15.633 -1.526 -25.446 1.00 77.44 99 PRO A CA 1
ATOM 802 C C . PRO A 1 99 ? 14.864 -1.392 -26.771 1.00 77.44 99 PRO A C 1
ATOM 804 O O . PRO A 1 99 ? 15.440 -1.457 -27.859 1.00 77.44 99 PRO A O 1
ATOM 807 N N . ILE A 1 100 ? 13.541 -1.247 -26.690 1.00 74.31 100 ILE A N 1
ATOM 808 C CA . ILE A 1 100 ? 12.646 -1.141 -27.844 1.00 74.31 100 ILE A CA 1
ATOM 809 C C . ILE A 1 100 ? 12.218 0.310 -28.099 1.00 74.31 100 ILE A C 1
ATOM 811 O O . ILE A 1 100 ? 12.015 1.110 -27.187 1.00 74.31 100 ILE A O 1
ATOM 815 N N . GLY A 1 101 ? 12.112 0.663 -29.380 1.00 55.84 101 GLY A N 1
ATOM 816 C CA . GLY A 1 101 ? 12.073 2.049 -29.857 1.00 55.84 101 GLY A CA 1
ATOM 817 C C . GLY A 1 101 ? 10.710 2.748 -29.865 1.00 55.84 101 GLY A C 1
ATOM 818 O O . GLY A 1 101 ? 10.524 3.646 -30.683 1.00 55.84 101 GLY A O 1
ATOM 819 N N . GLY A 1 102 ? 9.741 2.376 -29.022 1.00 56.41 102 GLY A N 1
ATOM 820 C CA . GLY A 1 102 ? 8.478 3.117 -29.000 1.00 56.41 102 GLY A CA 1
ATOM 821 C C . GLY A 1 102 ? 7.458 2.710 -27.939 1.00 56.41 102 GLY A C 1
ATOM 822 O O . GLY A 1 102 ? 7.201 1.529 -27.721 1.00 56.41 102 GLY A O 1
ATOM 823 N N . ILE A 1 103 ? 6.788 3.734 -27.400 1.00 48.59 103 ILE A N 1
ATOM 824 C CA . ILE A 1 103 ? 5.667 3.703 -26.436 1.00 48.59 103 ILE A CA 1
ATOM 825 C C . ILE A 1 103 ? 4.522 2.764 -26.881 1.00 48.59 103 ILE A C 1
ATOM 827 O O . ILE A 1 103 ? 3.744 2.272 -26.071 1.00 48.59 103 ILE A O 1
ATOM 831 N N . ALA A 1 104 ? 4.411 2.457 -28.180 1.00 52.06 104 ALA A N 1
ATOM 832 C CA . ALA A 1 104 ? 3.389 1.554 -28.713 1.00 52.06 104 ALA A CA 1
ATOM 833 C C . ALA A 1 104 ? 3.518 0.093 -28.228 1.00 52.06 104 ALA A C 1
ATOM 835 O O . ALA A 1 104 ? 2.547 -0.656 -28.325 1.00 52.06 104 ALA A O 1
ATOM 836 N N . ALA A 1 105 ? 4.677 -0.317 -27.699 1.00 51.75 105 ALA A N 1
ATOM 837 C CA . ALA A 1 105 ? 4.864 -1.655 -27.136 1.00 51.75 105 ALA A CA 1
ATOM 838 C C . ALA A 1 105 ? 4.380 -1.780 -25.678 1.00 51.75 105 ALA A C 1
ATOM 840 O O . ALA A 1 105 ? 3.964 -2.862 -25.261 1.00 51.75 105 ALA A O 1
ATOM 841 N N . PHE A 1 106 ? 4.358 -0.674 -24.928 1.00 56.75 106 PHE A N 1
ATOM 842 C CA . PHE A 1 106 ? 3.937 -0.628 -23.531 1.00 56.75 106 PHE A CA 1
ATOM 843 C C . PHE A 1 106 ? 2.949 0.523 -23.351 1.00 56.75 106 PHE A C 1
ATOM 845 O O . PHE A 1 106 ? 3.307 1.679 -23.167 1.00 56.75 106 PHE A O 1
ATOM 852 N N . ARG A 1 107 ? 1.655 0.216 -23.450 1.00 47.12 107 ARG A N 1
ATOM 853 C CA . ARG A 1 107 ? 0.582 1.185 -23.197 1.00 47.12 107 ARG A CA 1
ATOM 854 C C . ARG A 1 107 ? 0.759 1.730 -21.764 1.00 47.12 107 ARG A C 1
ATOM 856 O O . ARG A 1 107 ? 0.544 0.974 -20.822 1.00 47.12 107 ARG A O 1
ATOM 863 N N . ASN A 1 108 ? 1.160 3.000 -21.635 1.00 39.44 108 ASN A N 1
ATOM 864 C CA . ASN A 1 108 ? 1.390 3.760 -20.393 1.00 39.44 108 ASN A CA 1
ATOM 865 C C . ASN A 1 108 ? 0.305 3.545 -19.331 1.00 39.44 108 ASN A C 1
ATOM 867 O O . ASN A 1 108 ? -0.698 4.258 -19.309 1.00 39.44 108 ASN A O 1
ATOM 871 N N . ILE A 1 109 ? 0.477 2.553 -18.460 1.00 45.16 109 ILE A N 1
ATOM 872 C CA . ILE A 1 109 ? -0.451 2.298 -17.362 1.00 45.16 109 ILE A CA 1
ATOM 873 C C . ILE A 1 109 ? 0.354 1.791 -16.164 1.00 45.16 109 ILE A C 1
ATOM 875 O O . ILE A 1 109 ? 0.777 0.639 -16.157 1.00 45.16 109 ILE A O 1
ATOM 879 N N . ILE A 1 110 ? 0.471 2.601 -15.104 1.00 48.44 110 ILE A N 1
ATOM 880 C CA . ILE A 1 110 ? 0.577 2.037 -13.751 1.00 48.44 110 ILE A CA 1
ATOM 881 C C . ILE A 1 110 ? -0.738 1.297 -13.528 1.00 48.44 110 ILE A C 1
ATOM 883 O O . ILE A 1 110 ? -1.778 1.912 -13.283 1.00 48.44 110 ILE A O 1
ATOM 887 N N . ARG A 1 111 ? -0.736 -0.028 -13.695 1.00 51.12 111 ARG A N 1
ATOM 888 C CA . ARG A 1 111 ? -1.912 -0.827 -13.350 1.00 51.12 111 ARG A CA 1
ATOM 889 C C . ARG A 1 111 ? -1.882 -1.018 -11.847 1.00 51.12 111 ARG A C 1
ATOM 891 O O . ARG A 1 111 ? -1.138 -1.850 -11.330 1.00 51.12 111 ARG A O 1
ATOM 898 N N . TYR A 1 112 ? -2.695 -0.232 -11.152 1.00 45.59 112 TYR A N 1
ATOM 899 C CA . TYR A 1 112 ? -3.122 -0.586 -9.809 1.00 45.59 112 TYR A CA 1
ATOM 900 C C . TYR A 1 112 ? -3.935 -1.870 -9.931 1.00 45.59 112 TYR A C 1
ATOM 902 O O . TYR A 1 112 ? -5.073 -1.855 -10.395 1.00 45.59 112 TYR A O 1
ATOM 910 N N . PHE A 1 113 ? -3.332 -2.995 -9.565 1.00 45.56 113 PHE A N 1
ATOM 911 C CA . PHE A 1 113 ? -4.099 -4.205 -9.334 1.00 45.56 113 PHE A CA 1
ATOM 912 C C . PHE A 1 113 ? -4.695 -4.083 -7.936 1.00 45.56 113 PHE A C 1
ATOM 914 O O . PHE A 1 113 ? -4.050 -4.428 -6.944 1.00 45.56 113 PHE A O 1
ATOM 921 N N . ASP A 1 114 ? -5.921 -3.570 -7.856 1.00 37.59 114 ASP A N 1
ATOM 922 C CA . ASP A 1 114 ? -6.784 -3.916 -6.735 1.00 37.59 114 ASP A CA 1
ATOM 923 C C . ASP A 1 114 ? -7.232 -5.358 -6.996 1.00 37.59 114 ASP A C 1
ATOM 925 O O . ASP A 1 114 ? -8.089 -5.617 -7.838 1.00 37.59 114 ASP A O 1
ATOM 929 N N . ILE A 1 115 ? -6.550 -6.331 -6.384 1.00 38.66 115 ILE A N 1
ATOM 930 C CA . ILE A 1 115 ? -6.795 -7.762 -6.649 1.00 38.66 115 ILE A CA 1
ATOM 931 C C . ILE A 1 115 ? -8.218 -8.181 -6.206 1.00 38.66 115 ILE A C 1
ATOM 933 O O . ILE A 1 115 ? -8.656 -9.269 -6.563 1.00 38.66 115 ILE A O 1
ATOM 937 N N . ASP A 1 116 ? -8.983 -7.296 -5.555 1.00 32.88 116 ASP A N 1
ATOM 938 C CA . ASP A 1 116 ? -10.334 -7.583 -5.060 1.00 32.88 116 ASP A CA 1
ATOM 939 C C . ASP A 1 116 ? -11.481 -6.840 -5.777 1.00 32.88 116 ASP A C 1
ATOM 941 O O . ASP A 1 116 ? -12.635 -6.980 -5.374 1.00 32.88 116 ASP A O 1
ATOM 945 N N . SER A 1 117 ? -11.243 -6.109 -6.874 1.00 28.25 117 SER A N 1
ATOM 946 C CA . SER A 1 117 ? -12.358 -5.669 -7.732 1.00 28.25 117 SER A CA 1
ATOM 947 C C . SER A 1 117 ? -11.955 -5.463 -9.192 1.00 28.25 117 SER A C 1
ATOM 949 O O . SER A 1 117 ? -11.373 -4.462 -9.598 1.00 28.25 117 SER A O 1
ATOM 951 N N . ILE A 1 118 ? -12.312 -6.450 -10.013 1.00 28.67 118 ILE A N 1
ATOM 952 C CA . ILE A 1 118 ? -12.408 -6.297 -11.461 1.00 28.67 118 ILE A CA 1
ATOM 953 C C . ILE A 1 118 ? -13.701 -5.521 -11.727 1.00 28.67 118 ILE A C 1
ATOM 955 O O . ILE A 1 118 ? -14.781 -6.105 -11.664 1.00 28.67 118 ILE A O 1
ATOM 959 N N . ASP A 1 119 ? -13.599 -4.230 -12.034 1.00 27.84 119 ASP A N 1
ATOM 960 C CA . ASP A 1 119 ? -14.685 -3.518 -12.709 1.00 27.84 119 ASP A CA 1
ATOM 961 C C . ASP A 1 119 ? -14.419 -3.542 -14.220 1.00 27.84 119 ASP A C 1
ATOM 963 O O . ASP A 1 119 ? -13.431 -3.003 -14.727 1.00 27.84 119 ASP A O 1
ATOM 967 N N . HIS A 1 120 ? -15.267 -4.277 -14.934 1.00 36.06 120 HIS A N 1
ATOM 968 C CA . HIS A 1 120 ? -15.358 -4.233 -16.384 1.00 36.06 120 HIS A CA 1
ATOM 969 C C . HIS A 1 120 ? -16.265 -3.075 -16.766 1.00 36.06 120 HIS A C 1
ATOM 971 O O . HIS A 1 120 ? -17.467 -3.195 -16.585 1.00 36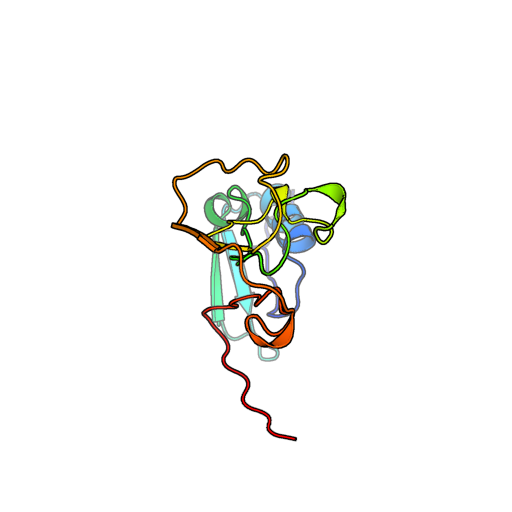.06 120 HIS A O 1
ATOM 977 N N . ASN A 1 121 ? -15.718 -2.042 -17.402 1.00 29.52 121 ASN A N 1
ATOM 978 C CA . ASN A 1 121 ? -16.409 -1.237 -18.412 1.00 29.52 121 ASN A CA 1
ATOM 979 C C . ASN A 1 121 ? -15.307 -0.613 -19.296 1.00 29.52 121 ASN A C 1
ATOM 981 O O . ASN A 1 121 ? -14.408 0.038 -18.785 1.00 29.52 121 ASN A O 1
ATOM 985 N N . GLY A 1 122 ? -15.209 -0.831 -20.607 1.00 31.94 122 GLY A N 1
ATOM 986 C CA . GLY A 1 122 ? -16.272 -1.125 -21.557 1.00 31.94 122 GLY A CA 1
ATOM 987 C C . GLY A 1 122 ? -16.827 0.158 -22.172 1.00 31.94 122 GLY A C 1
ATOM 988 O O . GLY A 1 122 ? -18.034 0.350 -22.123 1.00 31.94 122 GLY A O 1
ATOM 989 N N . SER A 1 123 ? -15.965 1.045 -22.691 1.00 28.92 123 SER A N 1
ATOM 990 C CA . SER A 1 123 ? -16.251 2.091 -23.697 1.00 28.92 123 SER A CA 1
ATOM 991 C C . SER A 1 123 ? -14.937 2.668 -24.218 1.00 28.92 123 SER A C 1
ATOM 993 O O . SER A 1 123 ? -14.154 3.150 -23.371 1.00 28.92 123 SER A O 1
#

Foldseek 3Di:
DDPDAAEDEPPDDLVNSLVSCVPDPDQKYFYAYPVRDTPDIGGNVNSVDPPAFEWEAEADQAPVPDDPCVQVHQDAEYHHADDHYDHDHPDDHHYHHDVDDDCVVTVDDGDRCPVPDDDDDDD

Secondary structure (DSSP, 8-state):
-B-SPPEE-TT--HHHHHHHHHSBSSSEEEEE-TT--EEEEEEHHHHHS--PPEEEEES---GGGSPTTTTTSEEEEEEESS---S---SS--EEEE---S-GGGS----EE--TT-------